Protein AF-T1DFA6-F1 (afdb_monomer_lite)

Secondary structure (DSSP, 8-state):
-HHHHHTS--SSSEEEEEEEEEEEE-SSTT-EEEEEEEEEETTEEEEEEEEEEE-S---PSSPEEEEPP-SSGGGTPPPPEEEE--HHHHHHHHHHHHH---SS----HHHHHHHHHHHHTT---HHHHHHHHHHHHHHH-SSPPPSSPPPPPGGGG-

pLDDT: mean 91.41, std 6.79, range [59.47, 97.94]

Structure (mmCIF, N/CA/C/O backbone):
data_AF-T1DFA6-F1
#
_entry.id   AF-T1DFA6-F1
#
loop_
_atom_site.group_PDB
_atom_site.id
_atom_site.type_symbol
_atom_site.label_atom_id
_atom_site.label_alt_id
_atom_site.label_comp_id
_atom_site.label_asym_id
_atom_site.label_entity_id
_atom_site.label_seq_id
_atom_site.pdbx_PDB_ins_code
_atom_site.Cartn_x
_atom_site.Cartn_y
_atom_site.Cartn_z
_atom_site.occupancy
_atom_site.B_iso_or_equiv
_atom_site.auth_seq_id
_atom_site.auth_comp_id
_atom_site.auth_asym_id
_a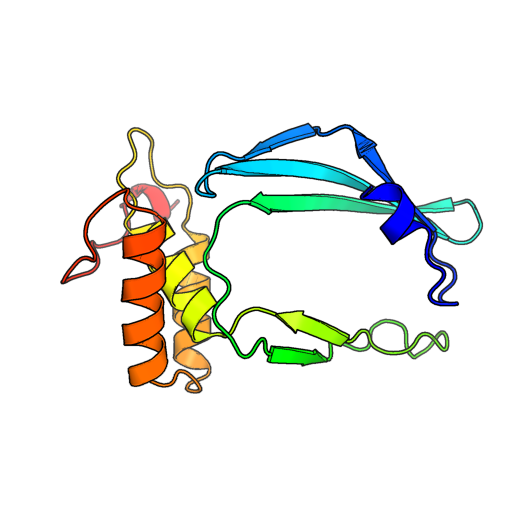tom_site.auth_atom_id
_atom_site.pdbx_PDB_model_num
ATOM 1 N N . MET A 1 1 ? -6.488 17.940 6.396 1.00 80.94 1 MET A N 1
ATOM 2 C CA . MET A 1 1 ? -7.109 17.075 5.369 1.00 80.94 1 MET A CA 1
ATOM 3 C C . MET A 1 1 ? -7.171 15.624 5.832 1.00 80.94 1 MET A C 1
ATOM 5 O O . MET A 1 1 ? -8.278 15.134 5.948 1.00 80.94 1 MET A O 1
ATOM 9 N N . LEU A 1 2 ? -6.047 14.971 6.175 1.00 88.94 2 LEU A N 1
ATOM 10 C CA . LEU A 1 2 ? -6.058 13.582 6.675 1.00 88.94 2 LEU A CA 1
ATOM 11 C C . LEU A 1 2 ? -6.838 13.406 7.989 1.00 88.94 2 LEU A C 1
ATOM 13 O O . LEU A 1 2 ? -7.696 12.538 8.044 1.00 88.94 2 LEU A O 1
ATOM 17 N N . GLN A 1 3 ? -6.617 14.269 8.993 1.00 94.06 3 GLN A N 1
ATOM 18 C CA . GLN A 1 3 ? -7.388 14.221 10.248 1.00 94.06 3 GLN A CA 1
ATOM 19 C C . GLN A 1 3 ? -8.902 14.308 9.999 1.00 94.06 3 GLN A C 1
ATOM 21 O O . GLN A 1 3 ? -9.643 13.464 10.468 1.00 94.06 3 GLN A O 1
ATOM 26 N N . ALA A 1 4 ? -9.345 15.246 9.157 1.00 92.12 4 ALA A N 1
ATOM 27 C CA . ALA A 1 4 ? -10.767 15.410 8.846 1.00 92.12 4 ALA A CA 1
ATOM 28 C C . ALA A 1 4 ? -11.407 14.168 8.191 1.00 92.12 4 ALA A C 1
ATOM 30 O O . ALA A 1 4 ? -12.609 13.974 8.312 1.00 92.12 4 ALA A O 1
ATOM 31 N N . MET A 1 5 ? -10.628 13.336 7.484 1.00 90.25 5 MET A N 1
ATOM 32 C CA . MET A 1 5 ? -11.118 12.048 6.976 1.00 90.25 5 MET A CA 1
ATOM 33 C C . MET A 1 5 ? -11.124 10.961 8.056 1.00 90.25 5 MET A C 1
ATOM 35 O O . MET A 1 5 ? -11.952 10.061 7.995 1.00 90.25 5 MET A O 1
ATOM 39 N N . ALA A 1 6 ? -10.203 11.039 9.019 1.00 91.50 6 ALA A N 1
ATOM 40 C CA . ALA A 1 6 ? -10.110 10.127 10.155 1.00 91.50 6 ALA A CA 1
ATOM 41 C C . ALA A 1 6 ? -11.175 10.403 11.237 1.00 91.50 6 ALA A C 1
ATOM 43 O O . ALA A 1 6 ? -11.498 9.503 12.001 1.00 91.50 6 ALA A O 1
ATOM 44 N N . ASP A 1 7 ? -11.744 11.613 11.266 1.00 92.62 7 ASP A N 1
ATOM 45 C CA . ASP A 1 7 ? -12.819 12.013 12.188 1.00 92.62 7 ASP A CA 1
ATOM 46 C C . ASP A 1 7 ? -14.204 11.447 11.802 1.00 92.62 7 ASP A C 1
ATOM 48 O O . ASP A 1 7 ? -15.189 11.665 12.509 1.00 92.62 7 ASP A O 1
ATOM 52 N N . VAL A 1 8 ? -14.317 10.750 10.666 1.00 89.56 8 VAL A N 1
ATOM 53 C CA . VAL A 1 8 ? -15.567 10.098 10.256 1.00 89.56 8 VAL A CA 1
ATOM 54 C C . VAL A 1 8 ? -15.835 8.905 11.175 1.00 89.56 8 VAL A C 1
ATOM 56 O O . VAL A 1 8 ? -15.042 7.969 11.213 1.00 89.56 8 VAL A O 1
ATOM 59 N N . SER A 1 9 ? -16.970 8.929 11.884 1.00 87.31 9 SER A N 1
ATOM 60 C CA . SER A 1 9 ? -17.412 7.795 12.706 1.00 87.31 9 SER A CA 1
ATOM 61 C C . SER A 1 9 ? -17.779 6.603 11.828 1.00 87.31 9 SER A C 1
ATOM 63 O O . SER A 1 9 ? -18.552 6.743 10.876 1.00 87.31 9 SER A O 1
ATOM 65 N N . PHE A 1 10 ? -17.268 5.431 12.198 1.00 86.81 10 PHE A N 1
ATOM 66 C CA . PHE A 1 10 ? -17.711 4.135 11.683 1.00 86.81 10 PHE A CA 1
ATOM 67 C C . PHE A 1 10 ? -18.628 3.399 12.670 1.00 86.81 10 PHE A C 1
ATOM 69 O O . PHE A 1 10 ? -18.953 2.237 12.448 1.00 86.81 10 PHE A O 1
ATOM 76 N N . ASP A 1 11 ? -19.034 4.070 13.755 1.00 87.94 11 ASP A N 1
ATOM 77 C CA . ASP A 1 11 ? -19.836 3.511 14.850 1.00 87.94 11 ASP A CA 1
ATOM 78 C C . ASP A 1 11 ? -19.204 2.245 15.469 1.00 87.94 11 ASP A C 1
ATOM 80 O O . ASP A 1 11 ? -19.884 1.344 15.957 1.00 87.94 11 ASP A O 1
ATOM 84 N N . ASP A 1 12 ? -17.868 2.202 15.473 1.00 91.69 12 ASP A N 1
ATOM 85 C CA . ASP A 1 12 ? -17.026 1.085 15.915 1.00 91.69 12 ASP A CA 1
ATOM 86 C C . ASP A 1 12 ? -16.207 1.400 17.183 1.00 91.69 12 ASP A C 1
ATOM 88 O O . ASP A 1 12 ? -15.338 0.621 17.578 1.00 91.69 12 ASP A O 1
ATOM 92 N N . TRP A 1 13 ? -16.523 2.519 17.849 1.00 92.62 13 TRP A N 1
ATOM 93 C CA . TRP A 1 13 ? -15.903 3.010 19.092 1.00 92.62 13 TRP A CA 1
ATOM 94 C C . TRP A 1 13 ? -14.439 3.449 18.976 1.00 92.62 13 TRP A C 1
ATOM 96 O O . TRP A 1 13 ? -13.830 3.789 19.997 1.00 92.62 13 TRP A O 1
ATOM 106 N N . PHE A 1 14 ? -13.866 3.445 17.771 1.00 94.38 14 PHE A N 1
ATOM 107 C CA . PHE A 1 14 ? -12.493 3.870 17.553 1.00 94.38 14 PHE A CA 1
ATOM 108 C C . PHE A 1 14 ? -12.407 5.351 17.186 1.00 94.38 14 PHE A C 1
ATOM 110 O O . PHE A 1 14 ? -13.096 5.852 16.304 1.00 94.38 14 PHE A O 1
ATOM 117 N N . GLU A 1 15 ? -11.483 6.044 17.841 1.00 95.25 15 GLU A N 1
ATOM 118 C CA . GLU A 1 15 ? -11.098 7.415 17.522 1.00 95.25 15 GLU A CA 1
ATOM 119 C C . GLU A 1 15 ? -9.666 7.412 16.987 1.00 95.25 15 GLU A C 1
ATOM 121 O O . GLU A 1 15 ? -8.774 6.806 17.590 1.00 95.25 15 GLU A O 1
ATOM 126 N N . TYR A 1 16 ? -9.423 8.099 15.871 1.00 96.19 16 TYR A N 1
ATOM 127 C CA . TYR A 1 16 ? -8.117 8.127 15.216 1.00 96.19 16 TYR A CA 1
ATOM 128 C C . TYR A 1 16 ? -7.540 9.540 15.196 1.00 96.19 16 TYR A C 1
ATOM 130 O O . TYR A 1 16 ? -8.097 10.448 14.583 1.00 96.19 16 TYR A O 1
ATOM 138 N N . THR A 1 17 ? -6.359 9.710 15.786 1.00 96.69 17 THR A N 1
ATOM 139 C CA . THR A 1 17 ? -5.593 10.958 15.714 1.00 96.69 17 THR A CA 1
ATOM 140 C C . THR A 1 17 ? -4.379 10.764 14.816 1.00 96.69 17 THR A C 1
ATOM 142 O O . THR A 1 17 ? -3.489 9.962 15.114 1.00 96.69 17 THR A O 1
ATOM 145 N N . ILE A 1 18 ? -4.325 11.523 13.725 1.00 96.94 18 ILE A N 1
ATOM 146 C CA . ILE A 1 18 ? -3.194 11.593 12.803 1.00 96.94 18 ILE A CA 1
ATOM 147 C C . ILE A 1 18 ? -2.204 12.629 13.338 1.00 96.94 18 ILE A C 1
ATOM 149 O O . ILE A 1 18 ? -2.469 13.832 13.356 1.00 96.94 18 ILE A O 1
ATOM 153 N N . GLY A 1 19 ? -1.048 12.150 13.786 1.00 94.56 19 GLY A N 1
ATOM 154 C CA . GLY A 1 19 ? 0.045 12.986 14.256 1.00 94.56 19 GLY A CA 1
ATOM 155 C C . GLY A 1 19 ? 0.763 13.733 13.125 1.00 94.56 19 GLY A C 1
ATOM 156 O O . GLY A 1 19 ? 0.458 13.555 11.941 1.00 94.56 19 GLY A O 1
ATOM 157 N N . PRO A 1 20 ? 1.749 14.578 13.471 1.00 92.62 20 PRO A N 1
ATOM 158 C CA . PRO A 1 20 ? 2.581 15.241 12.478 1.00 92.62 20 PRO A CA 1
ATOM 159 C C . PRO A 1 20 ? 3.357 14.219 11.628 1.00 92.62 20 PRO A C 1
ATOM 161 O O . PRO A 1 20 ? 3.572 13.080 12.059 1.00 92.62 20 PRO A O 1
ATOM 164 N N . PRO A 1 21 ? 3.803 14.616 10.425 1.00 91.88 21 PRO A N 1
ATOM 165 C CA . PRO A 1 21 ? 4.672 13.777 9.616 1.00 91.88 21 PRO A CA 1
ATOM 166 C C . PRO A 1 21 ? 5.958 13.456 10.384 1.00 91.88 21 PRO A C 1
ATOM 168 O O . PRO A 1 21 ? 6.593 14.345 10.950 1.00 91.88 21 PRO A O 1
ATOM 171 N N . VAL A 1 22 ? 6.329 12.178 10.418 1.00 94.31 22 VAL A N 1
ATOM 172 C CA . VAL A 1 22 ? 7.504 11.690 11.155 1.00 94.31 22 VAL A CA 1
ATOM 173 C C . VAL A 1 22 ? 8.687 11.381 10.241 1.00 94.31 22 VAL A C 1
ATOM 175 O O . VAL A 1 22 ? 9.816 11.301 10.718 1.00 94.31 22 VAL A O 1
ATOM 178 N N . MET A 1 23 ? 8.446 11.174 8.942 1.00 91.50 23 MET A N 1
ATOM 179 C CA . MET A 1 23 ? 9.484 10.840 7.966 1.00 91.50 23 MET A CA 1
ATOM 180 C C . MET A 1 23 ? 9.001 11.094 6.536 1.00 91.50 23 MET A C 1
ATOM 182 O O . MET A 1 23 ? 7.890 10.695 6.183 1.00 91.50 23 MET A O 1
ATOM 186 N N . ASP A 1 24 ? 9.865 11.670 5.701 1.00 90.50 24 ASP A N 1
ATOM 187 C CA . ASP A 1 24 ? 9.655 11.725 4.254 1.00 90.50 24 ASP A CA 1
ATOM 188 C C . ASP A 1 24 ? 10.038 10.390 3.604 1.00 90.50 24 ASP A C 1
ATOM 190 O O . ASP A 1 24 ? 11.075 9.789 3.895 1.00 90.50 24 ASP A O 1
ATOM 194 N N . LEU A 1 25 ? 9.196 9.926 2.690 1.00 87.06 25 LEU A N 1
ATOM 195 C CA . LEU A 1 25 ? 9.394 8.717 1.903 1.00 87.06 25 LEU A CA 1
ATOM 196 C C . LEU A 1 25 ? 9.832 9.109 0.493 1.00 87.06 25 LEU A C 1
ATOM 198 O O . LEU A 1 25 ? 9.181 9.899 -0.180 1.00 87.06 25 LEU A O 1
ATOM 202 N N . THR A 1 26 ? 10.910 8.507 0.003 1.00 83.56 26 THR A N 1
ATOM 203 C CA . THR A 1 26 ? 11.476 8.825 -1.322 1.00 83.56 26 THR A CA 1
ATOM 204 C C . THR A 1 26 ? 11.153 7.780 -2.386 1.00 83.56 26 THR A C 1
ATOM 206 O O . THR A 1 26 ? 11.603 7.886 -3.521 1.00 83.56 26 THR A O 1
ATOM 209 N N . ALA A 1 27 ? 10.393 6.741 -2.028 1.00 79.56 27 ALA A N 1
ATOM 210 C CA . ALA A 1 27 ? 10.119 5.637 -2.938 1.00 79.56 27 ALA A CA 1
ATOM 211 C C . ALA A 1 27 ? 9.172 6.045 -4.078 1.00 79.56 27 ALA A C 1
ATOM 213 O O . ALA A 1 27 ? 9.418 5.684 -5.227 1.00 79.56 27 ALA A O 1
ATOM 214 N N . ALA A 1 28 ? 8.088 6.760 -3.759 1.00 82.75 28 ALA A N 1
ATOM 215 C CA . ALA A 1 28 ? 7.063 7.187 -4.712 1.00 82.75 28 ALA A CA 1
ATOM 216 C C . ALA A 1 28 ? 7.541 8.355 -5.606 1.00 82.75 28 ALA A C 1
ATOM 218 O O . ALA A 1 28 ? 8.354 9.157 -5.145 1.00 82.75 28 ALA A O 1
ATOM 219 N N . PRO A 1 29 ? 7.063 8.476 -6.865 1.00 82.56 29 PRO A N 1
ATOM 220 C CA . PRO A 1 29 ? 7.555 9.469 -7.829 1.00 82.56 29 PRO A CA 1
ATOM 221 C C . PRO A 1 29 ? 7.515 10.921 -7.348 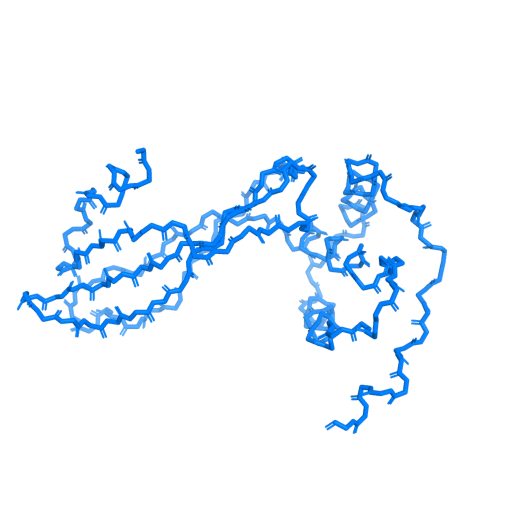1.00 82.56 29 PRO A C 1
ATOM 223 O O . PRO A 1 29 ? 8.400 11.701 -7.685 1.00 82.56 29 PRO A O 1
ATOM 226 N N . TYR A 1 30 ? 6.496 11.292 -6.572 1.00 87.00 30 TYR A N 1
ATOM 227 C CA . TYR A 1 30 ? 6.360 12.632 -5.991 1.00 87.00 30 TYR A CA 1
ATOM 228 C C . TYR A 1 30 ? 6.683 12.646 -4.496 1.00 87.00 30 TYR A C 1
ATOM 230 O O . TYR A 1 30 ? 6.270 13.548 -3.772 1.00 87.00 30 TYR A O 1
ATOM 238 N N . GLY A 1 31 ? 7.426 11.637 -4.042 1.00 88.81 31 GLY A N 1
ATOM 239 C CA . GLY A 1 31 ? 7.679 11.383 -2.639 1.00 88.81 31 GLY A CA 1
ATOM 240 C C . GLY A 1 31 ? 6.447 10.853 -1.914 1.00 88.81 31 GLY A C 1
ATOM 241 O O . GLY A 1 31 ? 5.424 10.480 -2.492 1.00 88.81 31 GLY A O 1
ATOM 242 N N . GLY A 1 32 ? 6.569 10.789 -0.606 1.00 92.06 32 GLY A N 1
ATOM 243 C CA . GLY A 1 32 ? 5.521 10.372 0.293 1.00 92.06 32 GLY A CA 1
ATOM 244 C C . GLY A 1 32 ? 5.871 10.781 1.704 1.00 92.06 32 GLY A C 1
ATOM 245 O O . GLY A 1 32 ? 6.939 11.331 1.960 1.00 92.06 32 GLY A O 1
ATOM 246 N N . VAL A 1 33 ? 4.963 10.512 2.623 1.00 94.38 33 VAL A N 1
ATOM 247 C CA . VAL A 1 33 ? 5.099 10.934 4.008 1.00 94.38 33 VAL A CA 1
ATOM 248 C C . VAL A 1 33 ? 4.580 9.826 4.906 1.00 94.38 33 VAL A C 1
ATOM 250 O O . VAL A 1 33 ? 3.531 9.238 4.640 1.00 94.38 33 VAL A O 1
ATOM 253 N N . ARG A 1 34 ? 5.323 9.543 5.970 1.00 95.69 34 ARG A N 1
ATOM 254 C CA . ARG A 1 34 ? 4.888 8.685 7.065 1.00 95.69 34 ARG A CA 1
ATOM 255 C C . ARG A 1 34 ? 4.307 9.548 8.173 1.00 95.69 34 ARG A C 1
ATOM 257 O O . ARG A 1 34 ? 4.975 10.458 8.659 1.00 95.69 34 ARG A O 1
ATOM 264 N N . TYR A 1 35 ? 3.101 9.219 8.610 1.00 96.12 35 TYR A N 1
ATOM 265 C CA . TYR A 1 35 ? 2.422 9.830 9.750 1.00 96.12 35 TYR A CA 1
ATOM 266 C C . TYR A 1 35 ? 2.357 8.838 10.908 1.00 96.12 35 TYR A C 1
ATOM 268 O O . TYR A 1 35 ? 2.253 7.629 10.689 1.00 96.12 35 TYR A O 1
ATOM 276 N N . SER A 1 36 ? 2.401 9.332 12.143 1.00 96.81 36 SER A N 1
ATOM 277 C CA . SER A 1 36 ? 1.997 8.531 13.299 1.00 96.81 36 SER A CA 1
ATOM 278 C C . SER A 1 36 ? 0.476 8.550 13.436 1.00 96.81 36 SER A C 1
ATOM 280 O O . SER A 1 36 ? -0.170 9.561 13.170 1.00 96.81 36 SER A O 1
ATOM 282 N N . VAL A 1 37 ? -0.099 7.426 13.850 1.00 97.50 37 VAL A N 1
ATOM 283 C CA . VAL A 1 37 ? -1.524 7.301 14.158 1.00 97.50 37 VAL A CA 1
ATOM 284 C C . VAL A 1 37 ? -1.660 6.786 15.581 1.00 97.50 37 VAL A C 1
ATOM 286 O O . VAL A 1 37 ? -1.072 5.761 15.934 1.00 97.50 37 VAL A O 1
ATOM 289 N N . GLU A 1 38 ? -2.420 7.505 16.401 1.00 97.62 38 GLU A N 1
ATOM 290 C CA . GLU A 1 38 ? -2.892 7.025 17.698 1.00 97.62 38 GLU A CA 1
ATOM 291 C C . GLU A 1 38 ? -4.371 6.668 17.577 1.00 97.62 38 GLU A C 1
ATOM 293 O O . GLU A 1 38 ? -5.188 7.512 17.218 1.00 97.62 38 GLU A O 1
ATOM 298 N N . THR A 1 39 ? -4.699 5.418 17.889 1.00 96.81 39 THR A N 1
ATOM 299 C CA . THR A 1 39 ? -6.077 4.942 17.982 1.00 96.81 39 THR A CA 1
ATOM 300 C C . THR A 1 39 ? -6.481 4.861 19.441 1.00 96.81 39 THR A C 1
ATOM 302 O O . THR A 1 39 ? -5.770 4.257 20.255 1.00 96.81 39 THR A O 1
ATOM 305 N N . ARG A 1 40 ? -7.634 5.436 19.772 1.00 96.38 40 ARG A N 1
ATOM 306 C CA . ARG A 1 40 ? -8.227 5.397 21.107 1.00 96.38 40 ARG A CA 1
ATOM 307 C C . ARG A 1 40 ? -9.571 4.679 21.078 1.00 96.38 40 ARG A C 1
ATOM 309 O O . ARG A 1 40 ? -10.241 4.657 20.054 1.00 96.38 40 ARG A O 1
ATOM 316 N N . MET A 1 41 ? -9.931 4.086 22.208 1.00 94.75 41 MET A N 1
ATOM 317 C CA . MET A 1 41 ? -11.232 3.476 22.473 1.00 94.75 41 MET A CA 1
ATOM 318 C C . MET A 1 41 ? -11.574 3.743 23.939 1.00 94.75 41 MET A C 1
ATOM 320 O O . MET A 1 41 ? -10.725 3.537 24.811 1.00 94.75 41 MET A O 1
ATOM 324 N N . ASP A 1 42 ? -12.781 4.249 24.206 1.00 92.81 42 ASP A N 1
ATOM 325 C CA . ASP A 1 42 ? -13.232 4.660 25.550 1.00 92.81 42 ASP A CA 1
ATOM 326 C C . ASP A 1 42 ? -12.213 5.576 26.264 1.00 92.81 42 ASP A C 1
ATOM 328 O O . ASP A 1 42 ? -11.791 5.368 27.404 1.00 92.81 42 ASP A O 1
ATOM 332 N N . GLY A 1 43 ? -11.688 6.556 25.522 1.00 92.19 43 GLY A N 1
ATOM 333 C CA . GLY A 1 43 ? -10.700 7.504 26.033 1.00 92.19 43 GLY A CA 1
ATOM 334 C C . GLY A 1 43 ? -9.338 6.900 26.400 1.00 92.19 43 GLY A C 1
ATOM 335 O O . GLY A 1 43 ? -8.498 7.626 26.934 1.00 92.19 43 GLY A O 1
ATOM 336 N N . ARG A 1 44 ? -9.062 5.622 26.107 1.00 96.62 44 ARG A N 1
ATOM 337 C CA . ARG A 1 44 ? -7.762 4.963 26.333 1.00 96.62 44 ARG A CA 1
ATOM 338 C C . ARG A 1 44 ? -7.060 4.682 25.017 1.00 96.62 44 ARG A C 1
ATOM 340 O O . ARG A 1 44 ? -7.707 4.442 24.008 1.00 96.62 44 ARG A O 1
ATOM 347 N N . ILE A 1 45 ? -5.729 4.674 25.030 1.00 97.38 45 ILE A N 1
ATOM 348 C CA . ILE A 1 45 ? -4.949 4.288 23.850 1.00 97.38 45 ILE A CA 1
ATOM 349 C C . ILE A 1 45 ? -5.148 2.795 23.613 1.00 97.38 45 ILE A C 1
ATOM 351 O O . ILE A 1 45 ? -4.791 1.979 24.462 1.00 97.38 45 ILE A O 1
ATOM 355 N N . PHE A 1 46 ? -5.688 2.463 22.448 1.00 95.38 46 PHE A N 1
ATOM 356 C CA . PHE A 1 46 ? -5.847 1.091 21.994 1.00 95.38 46 PHE A CA 1
ATOM 357 C C . PHE A 1 46 ? -4.603 0.625 21.231 1.00 95.38 46 PHE A C 1
ATOM 359 O O . PHE A 1 46 ? -4.046 -0.430 21.524 1.00 95.38 46 PHE A O 1
ATOM 366 N N . ALA A 1 47 ? -4.131 1.435 20.279 1.00 96.56 47 ALA A N 1
ATOM 367 C CA . ALA A 1 47 ? -2.968 1.112 19.462 1.00 96.56 47 ALA A CA 1
ATOM 368 C C . ALA A 1 47 ? -2.258 2.369 18.948 1.00 96.56 47 ALA A C 1
ATOM 370 O O . ALA A 1 47 ? -2.838 3.451 18.857 1.00 96.56 47 ALA A O 1
ATOM 371 N N . ARG A 1 48 ? -0.987 2.202 18.571 1.00 97.12 48 ARG A N 1
ATOM 372 C CA . ARG A 1 48 ? -0.220 3.187 17.805 1.00 97.12 48 ARG A CA 1
ATOM 373 C C . ARG A 1 48 ? 0.428 2.506 16.613 1.00 97.12 48 ARG A C 1
ATOM 375 O O . ARG A 1 48 ? 1.041 1.452 16.769 1.00 97.12 48 ARG A O 1
ATOM 382 N N . PHE A 1 49 ? 0.312 3.113 15.441 1.00 96.75 49 PHE A N 1
ATOM 383 C CA . PHE A 1 49 ? 0.908 2.600 14.210 1.00 96.75 49 PHE A CA 1
ATOM 384 C C . PHE A 1 49 ? 1.316 3.744 13.278 1.00 96.75 49 PHE A C 1
ATOM 386 O O . PHE A 1 49 ? 1.152 4.918 13.606 1.00 96.75 49 PHE A O 1
ATOM 393 N N . HIS A 1 50 ? 1.900 3.402 12.131 1.00 96.31 50 HIS A N 1
ATOM 394 C CA . HIS A 1 50 ? 2.309 4.369 11.116 1.00 96.31 50 HIS A CA 1
ATOM 395 C C . HIS A 1 50 ? 1.432 4.253 9.869 1.00 96.31 50 HIS A C 1
ATOM 397 O O . HIS A 1 50 ? 1.130 3.143 9.432 1.00 96.31 50 HIS A O 1
ATOM 403 N N . LEU A 1 51 ? 1.078 5.397 9.285 1.00 95.44 51 LEU A N 1
ATOM 404 C CA . LEU A 1 51 ? 0.402 5.504 7.995 1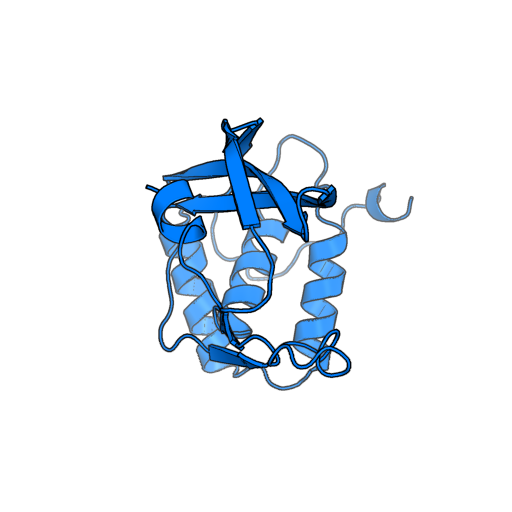.00 95.44 51 LEU A CA 1
ATOM 405 C C . LEU A 1 51 ? 1.375 6.069 6.959 1.00 95.44 51 LEU A C 1
ATOM 407 O O . LEU A 1 51 ? 1.805 7.216 7.080 1.00 95.44 51 LEU A O 1
ATOM 411 N N . ASP A 1 52 ? 1.680 5.281 5.932 1.00 94.62 52 ASP A N 1
ATOM 412 C CA . ASP A 1 52 ? 2.506 5.709 4.802 1.00 94.62 52 ASP A CA 1
ATOM 413 C C . ASP A 1 52 ? 1.620 6.180 3.651 1.00 94.62 52 ASP A C 1
ATOM 415 O O . ASP A 1 52 ? 0.844 5.406 3.092 1.00 94.62 52 ASP A O 1
ATOM 419 N N . ALA A 1 53 ? 1.762 7.447 3.269 1.00 92.75 53 ALA A N 1
ATOM 420 C CA . ALA A 1 53 ? 1.084 8.036 2.124 1.00 92.75 53 ALA A CA 1
ATOM 421 C C . ALA A 1 53 ? 2.100 8.312 1.009 1.00 92.75 53 ALA A C 1
ATOM 423 O O . ALA A 1 53 ? 2.890 9.249 1.100 1.00 92.75 53 ALA A O 1
ATOM 424 N N . GLY A 1 54 ? 2.097 7.487 -0.040 1.00 92.31 54 GLY A N 1
ATOM 425 C CA . GLY A 1 54 ? 2.888 7.706 -1.256 1.00 92.31 54 GLY A CA 1
ATOM 426 C C . GLY A 1 54 ? 2.109 8.494 -2.308 1.00 92.31 54 GLY A C 1
ATOM 427 O O . GLY A 1 54 ? 0.902 8.305 -2.452 1.00 92.31 54 GLY A O 1
ATOM 428 N N . VAL A 1 55 ? 2.789 9.365 -3.061 1.00 90.94 55 VAL A N 1
ATOM 429 C CA . VAL A 1 55 ? 2.161 10.209 -4.086 1.00 90.94 55 VAL A CA 1
ATOM 430 C C . VAL A 1 55 ? 2.839 10.023 -5.442 1.00 90.94 55 VAL A C 1
ATOM 432 O O . VAL A 1 55 ? 4.061 9.958 -5.567 1.00 90.94 55 VAL A O 1
ATOM 435 N N . GLY A 1 56 ? 2.020 9.983 -6.493 1.00 90.00 56 GLY A N 1
ATOM 436 C CA . GLY A 1 56 ? 2.483 9.993 -7.878 1.00 90.00 56 GLY A CA 1
ATOM 437 C C . GLY A 1 56 ? 2.571 8.624 -8.535 1.00 90.00 56 GLY A C 1
ATOM 438 O O . GLY A 1 56 ? 2.827 8.575 -9.735 1.00 90.00 56 GLY A O 1
ATOM 439 N N . ASP A 1 57 ? 2.317 7.538 -7.813 1.00 91.69 57 ASP A N 1
ATOM 440 C CA . ASP A 1 57 ? 2.236 6.209 -8.412 1.00 91.69 57 ASP A CA 1
ATOM 441 C C . ASP A 1 57 ? 1.049 6.048 -9.359 1.00 91.69 57 ASP A C 1
ATOM 443 O O . ASP A 1 57 ? 0.036 6.744 -9.257 1.00 91.69 57 ASP A O 1
ATOM 447 N N . VAL A 1 58 ? 1.199 5.138 -10.324 1.00 93.12 58 VAL A N 1
ATOM 448 C CA . VAL A 1 58 ? 0.092 4.759 -11.203 1.00 93.12 58 VAL A CA 1
ATOM 449 C C . VAL A 1 58 ? -0.969 4.036 -10.375 1.00 93.12 58 VAL A C 1
ATOM 451 O O . VAL A 1 58 ? -0.650 3.203 -9.536 1.00 93.12 58 VAL A O 1
ATOM 454 N N . VAL A 1 59 ? -2.243 4.339 -10.612 1.00 95.12 59 VAL A N 1
ATOM 455 C CA . VAL A 1 59 ? -3.366 3.630 -9.986 1.00 95.12 59 VAL A CA 1
ATOM 456 C C . VAL A 1 59 ? -4.114 2.892 -11.087 1.00 95.12 59 VAL A C 1
ATOM 458 O O . VAL A 1 59 ? -4.939 3.479 -11.791 1.00 95.12 59 VAL A O 1
ATOM 461 N N . ILE A 1 60 ? -3.786 1.614 -11.281 1.00 96.50 60 ILE A N 1
ATOM 462 C CA . ILE A 1 60 ? -4.343 0.808 -12.369 1.00 96.50 60 ILE A CA 1
ATOM 463 C C . ILE A 1 60 ? -5.747 0.349 -11.971 1.00 96.50 60 ILE A C 1
ATOM 465 O O . ILE A 1 60 ? -5.941 -0.307 -10.949 1.00 96.50 60 ILE A O 1
ATOM 469 N N . GLN A 1 61 ? -6.741 0.700 -12.787 1.00 95.00 61 GLN A N 1
ATOM 470 C CA . GLN A 1 61 ? -8.125 0.271 -12.591 1.00 95.00 61 GLN A CA 1
ATOM 471 C C . GLN A 1 61 ? -8.385 -1.106 -13.239 1.00 95.00 61 GLN A C 1
ATOM 473 O O . GLN A 1 61 ? -7.745 -1.438 -14.240 1.00 95.00 61 GLN A O 1
ATOM 478 N N . PRO A 1 62 ? -9.353 -1.888 -12.726 1.00 94.31 62 PRO A N 1
ATOM 479 C CA . PRO A 1 62 ? -10.149 -1.614 -11.529 1.00 94.31 62 PRO A CA 1
ATOM 480 C C . PRO A 1 62 ? -9.370 -1.907 -10.239 1.00 94.31 62 PRO A C 1
ATOM 482 O O . PRO A 1 62 ? -8.620 -2.879 -10.171 1.00 94.31 62 PRO A O 1
ATOM 485 N N . LEU A 1 63 ? -9.601 -1.103 -9.194 1.00 95.88 63 LEU A N 1
ATOM 486 C CA 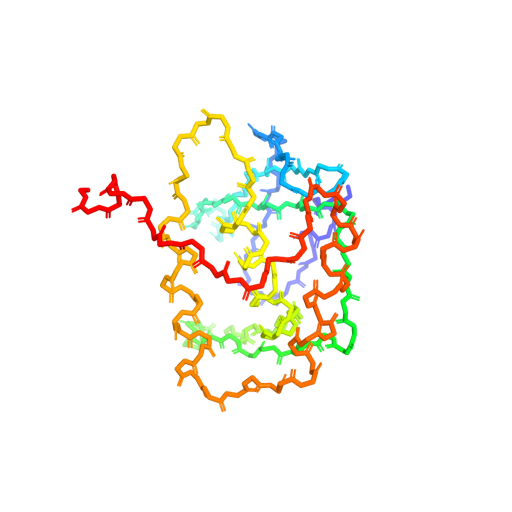. LEU A 1 63 ? -9.189 -1.493 -7.841 1.00 95.88 63 LEU A CA 1
ATOM 487 C C . LEU A 1 63 ? -10.041 -2.668 -7.348 1.00 95.88 63 LEU A C 1
ATOM 489 O O . LEU A 1 63 ? -11.254 -2.729 -7.592 1.00 95.88 63 LEU A O 1
ATOM 493 N N . GLU A 1 64 ? -9.405 -3.559 -6.602 1.00 94.00 64 GLU A N 1
ATOM 494 C CA . GLU A 1 64 ? -10.032 -4.698 -5.945 1.00 94.00 64 GLU A CA 1
ATOM 495 C C . GLU A 1 64 ? -10.633 -4.248 -4.610 1.00 94.00 64 GLU A C 1
ATOM 497 O O . GLU A 1 64 ? -10.119 -3.345 -3.951 1.00 94.00 64 GLU A O 1
ATOM 502 N N . THR A 1 65 ? -11.751 -4.851 -4.213 1.00 95.75 65 THR A N 1
ATOM 503 C CA . THR A 1 65 ? -12.278 -4.697 -2.853 1.00 95.75 65 THR A CA 1
ATOM 504 C C . THR A 1 65 ? -11.988 -5.987 -2.111 1.00 95.75 65 THR A C 1
ATOM 506 O O . THR A 1 65 ? -12.477 -7.039 -2.518 1.00 95.75 65 THR A O 1
ATOM 509 N N . ILE A 1 66 ? -11.213 -5.900 -1.037 1.00 94.19 66 ILE A N 1
ATOM 510 C CA . ILE A 1 66 ? -10.894 -7.041 -0.184 1.00 94.19 66 ILE A CA 1
ATOM 511 C C . ILE A 1 66 ? -11.705 -6.929 1.102 1.00 94.19 66 ILE A C 1
ATOM 513 O O . ILE A 1 66 ? -11.823 -5.849 1.685 1.00 94.19 66 ILE A O 1
ATOM 517 N N . GLU A 1 67 ? -12.284 -8.050 1.519 1.00 94.75 67 GLU A N 1
ATOM 518 C CA . GLU A 1 67 ? -12.836 -8.199 2.860 1.00 94.75 67 GLU A CA 1
ATOM 519 C C . GLU A 1 67 ? -11.706 -8.609 3.802 1.00 94.75 67 GLU A C 1
ATOM 521 O O . GLU A 1 67 ? -11.016 -9.604 3.569 1.00 94.75 67 GLU A O 1
ATOM 526 N N . CYS A 1 68 ? -11.487 -7.814 4.842 1.00 94.31 68 CYS A N 1
ATOM 527 C CA . CYS A 1 68 ? -10.479 -8.102 5.849 1.00 94.31 68 CYS A CA 1
ATOM 528 C C . CYS A 1 68 ? -10.929 -9.245 6.770 1.00 94.31 68 CYS A C 1
ATOM 530 O O . CYS A 1 68 ? -12.102 -9.621 6.805 1.00 94.31 68 CYS A O 1
ATOM 532 N N . HIS A 1 69 ? -9.983 -9.778 7.546 1.00 94.12 69 HIS A N 1
ATOM 533 C CA . HIS A 1 69 ? -10.304 -10.745 8.592 1.00 94.12 69 HIS A CA 1
ATOM 534 C C . HIS A 1 69 ? -11.279 -10.153 9.613 1.00 94.12 69 HIS A C 1
ATOM 536 O O . HIS A 1 69 ? -11.144 -8.994 10.015 1.00 94.12 69 HIS A O 1
ATOM 542 N N . ASP A 1 70 ? -12.222 -10.980 10.055 1.00 94.81 70 ASP A N 1
ATOM 543 C CA . ASP A 1 70 ? -13.163 -10.621 11.105 1.00 94.81 70 ASP A CA 1
ATOM 544 C C . ASP A 1 70 ? -12.527 -10.832 12.485 1.00 94.81 70 ASP A C 1
ATOM 546 O O . ASP A 1 70 ? -12.565 -11.922 13.056 1.00 94.81 70 ASP A O 1
ATOM 550 N N . TRP A 1 71 ? -11.881 -9.784 12.993 1.00 92.75 71 TRP A N 1
ATOM 551 C CA . TRP A 1 71 ? -11.256 -9.799 14.317 1.00 92.75 71 TRP A CA 1
ATOM 552 C C . TRP A 1 71 ? -12.205 -9.376 15.438 1.00 92.75 71 TRP A C 1
ATOM 554 O O . TRP A 1 71 ? -12.008 -9.787 16.579 1.00 92.75 71 TRP A O 1
ATOM 564 N N . LEU A 1 72 ? -13.192 -8.528 15.133 1.00 93.06 72 LEU A N 1
ATOM 565 C CA . LEU A 1 72 ? -13.995 -7.802 16.123 1.00 93.06 72 LEU A CA 1
ATOM 566 C C . LEU A 1 72 ? -15.501 -8.073 16.004 1.00 93.06 72 LEU A C 1
ATOM 568 O O . LEU A 1 72 ? -16.284 -7.470 16.737 1.00 93.06 72 LEU A O 1
ATOM 572 N N . GLY A 1 73 ? -15.920 -9.028 15.170 1.00 94.06 73 GLY A N 1
ATOM 573 C CA . GLY A 1 73 ? -17.320 -9.428 15.040 1.00 94.06 73 GLY A CA 1
ATOM 574 C C . GLY A 1 73 ? -17.938 -9.904 16.356 1.00 94.06 73 GLY A C 1
ATOM 575 O O . GLY A 1 73 ? -19.120 -9.673 16.603 1.00 94.06 73 GLY A O 1
ATOM 576 N N . PHE A 1 74 ? -17.138 -10.464 17.273 1.00 94.50 74 PHE A N 1
ATOM 577 C CA . PHE A 1 74 ? -17.594 -10.811 18.629 1.00 94.50 74 PHE A CA 1
ATOM 578 C C . PHE A 1 74 ? -18.070 -9.592 19.442 1.00 94.50 74 PHE A C 1
ATOM 580 O O . PHE A 1 74 ? -18.844 -9.751 20.383 1.00 94.50 74 PHE A O 1
ATOM 587 N N . ALA A 1 75 ? -17.600 -8.392 19.095 1.00 92.06 75 ALA A N 1
ATOM 588 C CA . ALA A 1 75 ? -17.959 -7.120 19.713 1.00 92.06 75 ALA A CA 1
ATOM 589 C C . ALA A 1 75 ? -19.022 -6.350 18.905 1.00 92.06 75 ALA A C 1
ATOM 591 O O . ALA A 1 75 ? -19.305 -5.196 19.215 1.00 92.06 75 ALA A O 1
ATOM 592 N N . GLY A 1 76 ? -19.609 -6.969 17.873 1.00 92.25 76 GLY A N 1
ATOM 593 C CA . GLY A 1 76 ? -20.604 -6.334 17.007 1.00 92.25 76 GLY A CA 1
ATOM 594 C C . GLY A 1 76 ? -20.026 -5.330 16.006 1.00 92.25 76 GLY A C 1
ATOM 595 O O . GLY A 1 76 ? -20.790 -4.576 15.414 1.00 92.25 76 GLY A O 1
ATOM 596 N N . ILE A 1 77 ? -18.704 -5.315 15.809 1.00 92.56 77 ILE A N 1
ATOM 597 C CA . ILE A 1 77 ? -18.040 -4.455 14.824 1.00 92.56 77 ILE A CA 1
ATOM 598 C C . ILE A 1 77 ? -17.957 -5.210 13.497 1.00 92.56 77 ILE A C 1
ATOM 600 O O . ILE A 1 77 ? -17.437 -6.326 13.443 1.00 92.56 77 ILE A O 1
ATOM 604 N N . GLU A 1 78 ? -18.472 -4.606 12.426 1.00 91.56 78 GLU A N 1
ATOM 605 C CA . GLU A 1 78 ? -18.471 -5.228 11.102 1.00 91.56 78 GLU A CA 1
ATOM 606 C C . GLU A 1 78 ? -17.051 -5.409 10.546 1.00 91.56 78 GLU A C 1
ATOM 608 O O . GLU A 1 78 ? -16.160 -4.576 10.729 1.00 91.56 78 GLU A O 1
ATOM 613 N N . LYS A 1 79 ? -16.843 -6.502 9.800 1.00 93.50 79 LYS A N 1
ATOM 614 C CA . LYS A 1 79 ? -15.572 -6.753 9.112 1.00 93.50 79 LYS A CA 1
ATOM 615 C C . LYS A 1 79 ? -15.264 -5.617 8.114 1.00 93.50 79 LYS A C 1
ATOM 617 O O . LYS A 1 79 ? -16.105 -5.302 7.265 1.00 93.50 79 LYS A O 1
ATOM 622 N N . PRO A 1 80 ? -14.057 -5.023 8.141 1.00 92.31 80 PRO A N 1
ATOM 623 C CA . PRO A 1 80 ? -13.756 -3.909 7.257 1.00 92.31 80 PRO A CA 1
ATOM 624 C C . PRO A 1 80 ? -13.578 -4.366 5.807 1.00 92.31 80 PRO A C 1
ATOM 626 O O . PRO A 1 80 ? -13.091 -5.465 5.518 1.00 92.31 80 PRO A O 1
ATOM 629 N N . ARG A 1 81 ? -13.943 -3.483 4.874 1.00 93.94 81 ARG A N 1
ATOM 630 C CA . ARG A 1 81 ? -13.746 -3.663 3.431 1.00 93.94 81 ARG A CA 1
ATOM 631 C C . ARG A 1 81 ? -12.856 -2.547 2.914 1.00 93.94 81 ARG A C 1
ATOM 633 O O . ARG A 1 81 ? -13.171 -1.375 3.095 1.00 93.94 81 ARG A O 1
ATOM 640 N N . VAL A 1 82 ? -11.766 -2.903 2.243 1.00 94.62 82 VAL A N 1
ATOM 641 C CA . VAL A 1 82 ? -10.774 -1.929 1.766 1.00 94.62 82 VAL A CA 1
ATOM 642 C C . VAL A 1 82 ? -10.586 -2.014 0.260 1.00 94.62 82 VAL A C 1
ATOM 644 O O . VAL A 1 82 ? -10.667 -3.088 -0.340 1.00 94.62 82 VAL A O 1
ATOM 647 N N . ARG A 1 83 ? -10.337 -0.859 -0.365 1.00 96.44 83 ARG A N 1
ATOM 648 C CA . ARG A 1 83 ? -9.942 -0.776 -1.774 1.00 96.44 83 ARG A CA 1
ATOM 649 C C . ARG A 1 83 ? -8.441 -1.004 -1.869 1.00 96.44 83 ARG A C 1
ATOM 651 O O . ARG A 1 83 ? -7.671 -0.323 -1.199 1.00 96.44 83 ARG A O 1
ATOM 658 N N . MET A 1 84 ? -8.036 -1.940 -2.712 1.00 96.06 84 MET A N 1
ATOM 659 C CA . MET A 1 84 ? -6.642 -2.308 -2.919 1.00 96.06 84 MET A CA 1
ATOM 660 C C . MET A 1 84 ? -6.297 -2.278 -4.402 1.00 96.06 84 MET A C 1
ATOM 662 O O . MET A 1 84 ? -7.126 -2.566 -5.267 1.00 96.06 84 MET A O 1
ATOM 666 N N . ILE A 1 85 ? -5.047 -1.938 -4.698 1.00 96.56 85 ILE A N 1
ATOM 667 C CA . ILE A 1 85 ? -4.483 -2.175 -6.023 1.00 96.56 85 ILE A CA 1
ATOM 668 C C . ILE A 1 85 ? -4.453 -3.678 -6.310 1.00 96.56 85 ILE A C 1
ATOM 670 O O . ILE A 1 85 ? -4.283 -4.495 -5.400 1.00 96.56 85 ILE A O 1
ATOM 674 N N . SER A 1 86 ? -4.617 -4.030 -7.583 1.00 96.25 86 SER A N 1
ATOM 675 C CA . SER A 1 86 ? -4.612 -5.427 -8.022 1.00 96.25 86 SER A CA 1
ATOM 676 C C . SER A 1 86 ? -3.330 -6.165 -7.631 1.00 96.25 86 SER A C 1
ATOM 678 O O . SER A 1 86 ? -2.261 -5.556 -7.516 1.00 96.25 86 SER A O 1
ATOM 680 N N . ARG A 1 87 ? -3.422 -7.489 -7.481 1.00 96.06 87 ARG A N 1
ATOM 681 C CA . ARG A 1 87 ? -2.264 -8.358 -7.206 1.00 96.06 87 ARG A CA 1
ATOM 682 C C . ARG A 1 87 ? -1.154 -8.179 -8.243 1.00 96.06 87 ARG A C 1
ATOM 684 O O . ARG A 1 87 ? 0.023 -8.188 -7.898 1.00 96.06 87 ARG A O 1
ATOM 691 N N . GLU A 1 88 ? -1.521 -7.956 -9.501 1.00 97.62 88 GLU A N 1
ATOM 692 C CA . GLU A 1 88 ? -0.581 -7.721 -10.594 1.00 97.62 88 GLU A CA 1
ATOM 693 C C . GLU A 1 88 ? 0.156 -6.386 -10.457 1.00 97.62 88 GLU A C 1
ATOM 695 O O . GLU A 1 88 ? 1.356 -6.321 -10.725 1.00 97.62 88 GLU A O 1
ATOM 700 N N . GLN A 1 89 ? -0.527 -5.335 -9.992 1.00 97.62 89 GLN A N 1
AT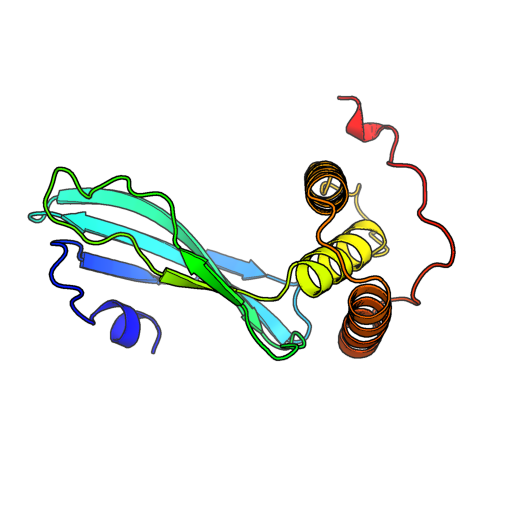OM 701 C CA . GLN A 1 89 ? 0.128 -4.066 -9.676 1.00 97.62 89 GLN A CA 1
ATOM 702 C C . GLN A 1 89 ? 1.061 -4.209 -8.467 1.00 97.62 89 GLN A C 1
ATOM 704 O O . GLN A 1 89 ? 2.202 -3.755 -8.532 1.00 97.62 89 GLN A O 1
ATOM 709 N N . GLN A 1 90 ? 0.626 -4.893 -7.401 1.00 96.38 90 GLN A N 1
ATOM 710 C CA . GLN A 1 90 ? 1.484 -5.177 -6.243 1.00 96.38 90 GLN A CA 1
ATOM 711 C C . GLN A 1 90 ? 2.742 -5.951 -6.662 1.00 96.38 90 GLN A C 1
ATOM 713 O O . GLN A 1 90 ? 3.850 -5.613 -6.247 1.00 96.38 90 GLN A O 1
ATOM 718 N N . PHE A 1 91 ? 2.583 -6.952 -7.532 1.00 96.62 91 PHE A N 1
ATOM 719 C CA . PHE A 1 91 ? 3.688 -7.714 -8.106 1.00 96.62 91 PHE A CA 1
ATOM 720 C C . PHE A 1 91 ? 4.650 -6.808 -8.888 1.00 96.62 91 PHE A C 1
ATOM 722 O O . PHE A 1 91 ? 5.856 -6.833 -8.648 1.00 96.62 91 PHE A O 1
ATOM 729 N N . ALA A 1 92 ? 4.129 -5.962 -9.781 1.00 96.75 92 ALA A N 1
ATOM 730 C CA . ALA A 1 92 ? 4.938 -5.047 -10.581 1.00 96.75 92 ALA A CA 1
ATOM 731 C C . ALA A 1 92 ? 5.732 -4.042 -9.729 1.00 96.75 92 ALA A C 1
ATOM 733 O O . ALA A 1 92 ? 6.920 -3.820 -9.975 1.00 96.75 92 ALA A O 1
ATOM 734 N N . GLU A 1 93 ? 5.106 -3.468 -8.701 1.00 95.56 93 GLU A N 1
ATOM 735 C CA . GLU A 1 93 ? 5.766 -2.548 -7.771 1.00 95.56 93 GLU A CA 1
ATOM 736 C C . GLU A 1 93 ? 6.871 -3.233 -6.963 1.00 95.56 93 GLU A C 1
ATOM 738 O O . GLU A 1 93 ? 7.947 -2.655 -6.785 1.00 95.56 93 GLU A O 1
ATOM 743 N N . LYS A 1 94 ? 6.655 -4.482 -6.534 1.00 94.44 94 LYS A N 1
ATOM 744 C CA . LYS A 1 94 ? 7.673 -5.283 -5.840 1.00 94.44 94 LYS A CA 1
ATOM 745 C C . LYS A 1 94 ? 8.857 -5.616 -6.734 1.00 94.44 94 LYS A C 1
ATOM 747 O O . LYS A 1 94 ? 9.995 -5.472 -6.292 1.00 94.44 94 LYS A O 1
ATOM 752 N N . ILE A 1 95 ? 8.613 -5.983 -7.994 1.00 94.75 95 ILE A N 1
ATOM 753 C CA . ILE A 1 95 ? 9.685 -6.189 -8.977 1.00 94.75 95 ILE A CA 1
ATOM 754 C C . ILE A 1 95 ? 10.492 -4.903 -9.157 1.00 94.75 95 ILE A C 1
ATOM 756 O O . ILE A 1 95 ? 11.710 -4.937 -9.007 1.00 94.75 95 ILE A O 1
ATOM 760 N N . HIS A 1 96 ? 9.831 -3.764 -9.383 1.00 94.06 96 HIS A N 1
ATOM 761 C CA . HIS A 1 96 ? 10.516 -2.477 -9.510 1.00 94.06 96 HIS A CA 1
ATOM 762 C C . HIS A 1 96 ? 11.352 -2.142 -8.264 1.00 94.06 96 HIS A C 1
ATOM 764 O O . HIS A 1 96 ? 12.492 -1.696 -8.376 1.00 94.06 96 HIS A O 1
ATOM 770 N N . ALA A 1 97 ? 10.810 -2.356 -7.061 1.00 90.69 97 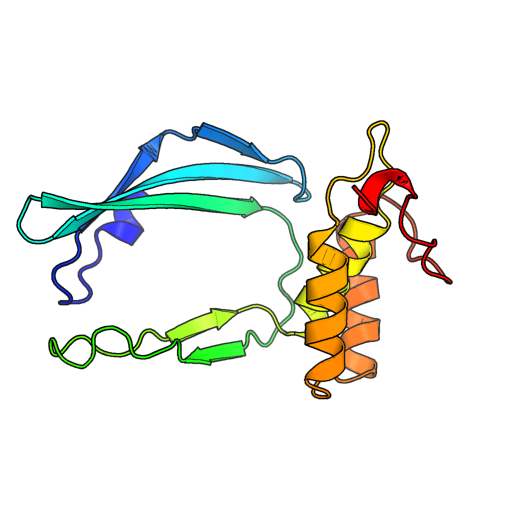ALA A N 1
ATOM 771 C CA . ALA A 1 97 ? 11.523 -2.095 -5.812 1.00 90.69 97 ALA A CA 1
ATOM 772 C C . ALA A 1 97 ? 12.735 -3.020 -5.610 1.00 90.69 97 ALA A C 1
ATOM 774 O O . ALA A 1 97 ? 13.767 -2.565 -5.103 1.00 90.69 97 ALA A O 1
ATOM 775 N N . TYR A 1 98 ? 12.607 -4.289 -6.009 1.00 90.00 98 TYR A N 1
ATOM 776 C CA . TYR A 1 98 ? 13.660 -5.299 -5.949 1.00 90.00 98 TYR A CA 1
ATOM 777 C C . TYR A 1 98 ? 14.822 -4.972 -6.895 1.00 90.00 98 TYR A C 1
ATOM 779 O O . TYR A 1 98 ? 15.982 -5.113 -6.506 1.00 90.00 98 TYR A O 1
ATOM 787 N N . THR A 1 99 ? 14.522 -4.500 -8.108 1.00 90.94 99 THR A N 1
ATOM 788 C CA . THR A 1 99 ? 15.520 -4.246 -9.161 1.00 90.94 99 THR A CA 1
ATOM 789 C C . THR A 1 99 ? 16.050 -2.817 -9.187 1.00 90.94 99 THR A C 1
ATOM 791 O O . THR A 1 99 ? 16.969 -2.528 -9.952 1.00 90.94 99 THR A O 1
ATOM 794 N N . LEU A 1 100 ? 15.508 -1.929 -8.347 1.00 90.06 100 LEU A N 1
ATOM 795 C CA . LEU A 1 100 ? 15.939 -0.539 -8.259 1.00 90.06 100 LEU A CA 1
ATOM 796 C C . LEU A 1 100 ? 17.444 -0.452 -7.937 1.00 90.06 100 LEU A C 1
ATOM 798 O O . LEU A 1 100 ? 17.863 -0.957 -6.890 1.00 90.06 100 LEU A O 1
ATOM 802 N N . PRO A 1 101 ? 18.254 0.229 -8.770 1.00 87.88 101 PRO A N 1
ATOM 803 C CA . PRO A 1 101 ? 19.661 0.469 -8.472 1.00 87.88 101 PRO A CA 1
ATOM 804 C C . PRO A 1 101 ? 19.822 1.274 -7.176 1.00 87.88 101 PRO A C 1
ATOM 806 O O . PRO A 1 101 ? 19.195 2.320 -7.000 1.00 87.88 101 PRO A O 1
ATOM 809 N N . ARG A 1 102 ? 20.664 0.795 -6.255 1.00 82.88 102 ARG A N 1
ATOM 810 C CA . ARG A 1 102 ? 20.919 1.434 -4.955 1.00 82.88 102 ARG A CA 1
ATOM 811 C C . ARG A 1 102 ? 22.417 1.555 -4.703 1.00 82.88 102 ARG A C 1
ATOM 813 O O . ARG A 1 102 ? 23.186 0.684 -5.094 1.00 82.88 102 ARG A O 1
ATOM 820 N N . SER A 1 103 ? 22.808 2.631 -4.023 1.00 76.06 103 SER A N 1
ATOM 821 C CA . SER A 1 103 ? 24.169 2.829 -3.511 1.00 76.06 103 SER A CA 1
ATOM 822 C C . SER A 1 103 ? 24.418 2.093 -2.191 1.00 76.06 103 SER A C 1
ATOM 824 O O . SER A 1 103 ? 25.565 1.812 -1.857 1.00 76.06 103 SER A O 1
ATOM 826 N N . SER A 1 104 ? 23.357 1.774 -1.445 1.00 73.56 104 SER A N 1
ATOM 827 C CA . SER A 1 104 ? 23.396 0.986 -0.214 1.00 73.56 104 SER A CA 1
ATOM 828 C C . SER A 1 104 ? 22.861 -0.436 -0.435 1.00 73.56 104 SER A C 1
ATOM 830 O O . SER A 1 104 ? 22.073 -0.650 -1.367 1.00 73.56 104 SER A O 1
ATOM 832 N N . PRO A 1 105 ? 23.250 -1.409 0.416 1.00 67.62 105 PRO A N 1
ATOM 833 C CA . PRO A 1 105 ? 22.724 -2.767 0.351 1.00 67.62 105 PRO A CA 1
ATOM 834 C C . PRO A 1 105 ? 21.195 -2.771 0.347 1.00 67.62 105 PRO A C 1
ATOM 836 O O . PRO A 1 105 ? 20.544 -2.053 1.112 1.00 67.62 105 PRO A O 1
ATOM 839 N N . ASN A 1 106 ? 20.610 -3.567 -0.544 1.00 70.88 106 ASN A N 1
ATOM 840 C CA . ASN A 1 106 ? 19.164 -3.652 -0.664 1.00 70.88 106 ASN A CA 1
ATOM 841 C C . ASN A 1 106 ? 18.594 -4.320 0.598 1.00 70.88 106 ASN A C 1
ATOM 843 O O . ASN A 1 106 ? 18.886 -5.476 0.848 1.00 70.88 106 ASN A O 1
ATOM 847 N N . SER A 1 107 ? 17.777 -3.629 1.391 1.00 71.31 107 SER A N 1
ATOM 848 C CA . SER A 1 107 ? 17.154 -4.189 2.603 1.00 71.31 107 SER A CA 1
ATOM 849 C C . SER A 1 107 ? 15.784 -4.836 2.349 1.00 71.31 107 SER A C 1
ATOM 851 O O . SER A 1 107 ? 15.073 -5.208 3.284 1.00 71.31 107 SER A O 1
ATOM 853 N N . ARG A 1 108 ? 15.379 -4.974 1.080 1.00 78.88 108 ARG A N 1
ATOM 854 C CA . ARG A 1 108 ? 14.054 -5.458 0.662 1.00 78.88 108 ARG A CA 1
ATOM 855 C C . ARG A 1 108 ? 13.933 -6.987 0.602 1.00 78.88 108 ARG A C 1
ATOM 857 O O . ARG A 1 108 ? 13.247 -7.508 -0.270 1.00 78.88 108 ARG A O 1
ATOM 864 N N . VAL A 1 109 ? 14.522 -7.714 1.556 1.00 81.50 109 VAL A N 1
ATOM 865 C CA . VAL A 1 109 ? 14.424 -9.191 1.634 1.00 81.50 109 VAL A CA 1
ATOM 866 C C . VAL A 1 109 ? 12.966 -9.663 1.597 1.00 81.50 109 VAL A C 1
ATOM 868 O O . VAL A 1 109 ? 12.619 -10.611 0.896 1.00 81.50 109 VAL A O 1
ATOM 871 N N . LYS A 1 110 ? 12.088 -8.931 2.293 1.00 83.50 110 LYS A N 1
ATOM 872 C CA . LYS A 1 110 ? 10.649 -9.212 2.368 1.00 83.50 110 LYS A CA 1
ATOM 873 C C . LYS A 1 110 ? 9.939 -9.146 1.012 1.00 83.50 110 LYS A C 1
ATOM 875 O O . LYS A 1 110 ? 9.006 -9.911 0.802 1.00 83.50 110 LYS A O 1
ATOM 880 N N . ASP A 1 111 ? 10.409 -8.318 0.073 1.00 86.44 111 ASP A N 1
ATOM 881 C CA . ASP A 1 111 ? 9.774 -8.218 -1.246 1.00 86.44 111 ASP A CA 1
ATOM 882 C C . ASP A 1 111 ? 9.903 -9.538 -2.035 1.00 86.44 111 ASP A C 1
ATOM 884 O O . ASP A 1 111 ? 8.987 -9.874 -2.778 1.00 86.44 111 ASP A O 1
ATOM 888 N N . LEU A 1 112 ? 10.954 -10.349 -1.826 1.00 87.81 112 LEU A N 1
ATOM 889 C CA . LEU A 1 112 ? 11.029 -11.693 -2.428 1.00 87.81 112 LEU A CA 1
ATOM 890 C C . LEU A 1 112 ? 9.994 -12.659 -1.862 1.00 87.81 112 LEU A C 1
ATOM 892 O O . LEU A 1 112 ? 9.402 -13.425 -2.620 1.00 87.81 112 LEU A O 1
ATOM 896 N N . VAL A 1 113 ? 9.789 -12.636 -0.543 1.00 90.06 113 VAL A N 1
ATOM 897 C CA . VAL A 1 113 ? 8.776 -13.476 0.108 1.00 90.06 113 VAL A CA 1
ATOM 898 C C . VAL A 1 113 ? 7.399 -13.107 -0.428 1.00 90.06 113 VAL A C 1
ATOM 900 O O . VAL A 1 113 ? 6.641 -13.982 -0.834 1.00 90.06 113 VAL A O 1
ATOM 903 N N . ASP A 1 114 ? 7.110 -11.813 -0.524 1.00 92.44 114 ASP A N 1
ATOM 904 C CA . ASP A 1 114 ? 5.830 -11.341 -1.035 1.00 92.44 114 ASP A CA 1
ATOM 905 C C . ASP A 1 114 ? 5.624 -11.691 -2.518 1.00 92.44 114 ASP A C 1
ATOM 907 O O . ASP A 1 114 ? 4.529 -12.090 -2.907 1.00 92.44 114 ASP A O 1
ATOM 911 N N . LEU A 1 115 ? 6.668 -11.598 -3.353 1.00 93.19 115 LEU A N 1
ATOM 912 C CA . LEU A 1 115 ? 6.612 -12.063 -4.745 1.00 93.19 115 LEU A CA 1
ATOM 913 C C . LEU A 1 115 ? 6.310 -13.565 -4.819 1.00 93.19 115 LEU A C 1
ATOM 915 O O . LEU A 1 115 ? 5.477 -13.978 -5.624 1.00 93.19 115 LEU A O 1
ATOM 919 N N . ALA A 1 116 ? 6.949 -14.376 -3.973 1.00 92.69 116 ALA A N 1
ATOM 920 C CA . ALA A 1 116 ? 6.694 -15.812 -3.912 1.00 92.69 116 ALA A CA 1
ATOM 921 C C . ALA A 1 116 ? 5.254 -16.118 -3.469 1.00 92.69 116 ALA A C 1
ATOM 923 O O . ALA A 1 116 ? 4.612 -16.976 -4.072 1.00 92.69 116 ALA A O 1
ATOM 924 N N . LEU A 1 117 ? 4.723 -15.391 -2.480 1.00 94.75 117 LEU A N 1
ATOM 925 C CA . LEU A 1 117 ? 3.335 -15.525 -2.024 1.00 94.75 117 LEU A CA 1
ATOM 926 C C . LEU A 1 117 ? 2.331 -15.144 -3.120 1.00 94.75 117 LEU A C 1
ATOM 928 O O . LEU A 1 117 ? 1.372 -15.878 -3.349 1.00 94.75 117 LEU A O 1
ATOM 932 N N . LEU A 1 118 ? 2.575 -14.046 -3.842 1.00 94.75 118 LEU A N 1
ATOM 933 C CA . LEU A 1 118 ? 1.729 -13.620 -4.962 1.00 94.75 118 LEU A CA 1
ATOM 934 C C . LEU A 1 118 ? 1.725 -14.641 -6.109 1.00 94.75 118 LEU A C 1
ATOM 936 O O . LEU A 1 118 ? 0.689 -14.863 -6.731 1.00 94.75 118 LEU A O 1
ATOM 940 N N . ILE A 1 119 ? 2.867 -15.277 -6.388 1.00 93.94 119 ILE A N 1
ATOM 941 C CA . ILE A 1 119 ? 2.958 -16.354 -7.384 1.00 93.94 119 ILE A CA 1
ATOM 942 C C . ILE A 1 119 ? 2.228 -17.609 -6.890 1.00 93.94 119 ILE A C 1
ATOM 944 O O . ILE A 1 119 ? 1.488 -18.224 -7.657 1.00 93.94 119 ILE A O 1
ATOM 948 N N . ALA A 1 120 ? 2.418 -17.983 -5.622 1.00 94.19 120 ALA A N 1
ATOM 949 C CA . ALA A 1 120 ? 1.833 -19.183 -5.029 1.00 94.19 120 ALA A CA 1
ATOM 950 C C . ALA A 1 120 ? 0.296 -19.146 -4.969 1.00 94.19 120 ALA A C 1
ATOM 952 O O . ALA A 1 120 ? -0.329 -20.198 -5.076 1.00 94.19 120 ALA A O 1
ATOM 953 N N . ASP A 1 121 ? -0.310 -17.956 -4.870 1.00 90.25 121 ASP A N 1
ATOM 954 C CA . ASP A 1 121 ? -1.769 -17.760 -4.948 1.00 90.25 121 ASP A CA 1
ATOM 955 C C . ASP A 1 121 ? -2.351 -18.243 -6.298 1.00 90.25 121 ASP A C 1
ATOM 957 O O . ASP A 1 121 ? -3.530 -18.572 -6.403 1.00 90.25 121 ASP A O 1
ATOM 961 N N . ASN A 1 122 ? -1.523 -18.331 -7.351 1.00 89.19 122 ASN A N 1
ATOM 962 C CA . ASN A 1 122 ? -1.897 -18.802 -8.692 1.00 89.19 122 ASN A CA 1
ATOM 963 C C . ASN A 1 122 ? -3.112 -18.061 -9.301 1.00 89.19 122 ASN A C 1
ATOM 965 O O . ASN A 1 122 ? -3.853 -18.616 -10.110 1.00 89.19 122 ASN A O 1
ATOM 969 N N . GLN A 1 123 ? -3.316 -16.799 -8.905 1.00 93.44 123 GLN A N 1
ATOM 970 C CA . GLN A 1 123 ? -4.387 -15.915 -9.393 1.00 93.44 123 GLN A CA 1
ATOM 971 C C . GLN A 1 123 ? -3.876 -14.779 -10.296 1.00 93.44 123 GLN A C 1
ATOM 973 O O . GLN A 1 123 ? -4.658 -13.936 -10.726 1.00 93.44 123 GLN A O 1
ATOM 978 N N . LEU A 1 124 ? -2.569 -14.714 -10.574 1.00 96.12 124 LEU A N 1
ATOM 979 C CA . LEU A 1 124 ? -1.995 -13.650 -11.399 1.00 96.12 124 LEU A CA 1
ATOM 980 C C . LEU A 1 124 ? -2.353 -13.844 -12.877 1.00 96.12 124 LEU A C 1
ATOM 982 O O . LEU A 1 124 ? -1.934 -14.819 -13.506 1.00 96.12 124 LEU A O 1
ATOM 986 N N . ASP A 1 125 ? -3.045 -12.871 -13.473 1.00 96.50 125 ASP A N 1
ATOM 987 C CA . ASP A 1 125 ? -3.243 -12.859 -14.920 1.00 96.50 125 ASP A CA 1
ATOM 988 C C . ASP A 1 125 ? -1.978 -12.356 -15.627 1.00 96.50 125 ASP A C 1
ATOM 990 O O . ASP A 1 125 ? -1.531 -11.218 -15.458 1.00 96.50 125 ASP A O 1
ATOM 994 N N . ARG A 1 126 ? -1.405 -13.201 -16.488 1.00 96.19 126 ARG A N 1
ATOM 995 C CA . ARG A 1 126 ? -0.150 -12.900 -17.192 1.00 96.19 126 ARG A CA 1
ATOM 996 C C . ARG A 1 126 ? -0.203 -11.604 -18.007 1.00 96.19 126 ARG A C 1
ATOM 998 O O . ARG A 1 126 ? 0.796 -10.890 -18.067 1.00 96.19 126 ARG A O 1
ATOM 1005 N N . ARG A 1 127 ? -1.321 -11.305 -18.677 1.00 97.00 127 ARG A N 1
ATOM 1006 C CA . ARG A 1 127 ? -1.444 -10.093 -19.506 1.00 97.00 127 ARG A CA 1
ATOM 1007 C C . ARG A 1 127 ? -1.521 -8.853 -18.622 1.00 97.00 127 ARG A C 1
ATOM 1009 O O . ARG A 1 127 ? -0.851 -7.865 -18.921 1.00 97.00 127 ARG A O 1
ATOM 1016 N N . ARG A 1 128 ? -2.274 -8.919 -17.520 1.00 97.12 128 ARG A N 1
ATOM 1017 C CA . ARG A 1 128 ? -2.361 -7.837 -16.528 1.00 97.12 128 ARG A CA 1
ATOM 1018 C C . ARG A 1 128 ? -1.020 -7.588 -15.843 1.00 97.12 128 ARG A C 1
ATOM 1020 O O . ARG A 1 128 ? -0.652 -6.427 -15.709 1.00 97.12 128 ARG A O 1
ATOM 1027 N N . VAL A 1 129 ? -0.258 -8.635 -15.511 1.00 97.44 129 VAL A N 1
ATOM 1028 C CA . VAL A 1 129 ? 1.110 -8.507 -14.969 1.00 97.44 129 VAL A CA 1
ATOM 1029 C C . VAL A 1 129 ? 2.022 -7.760 -15.936 1.00 97.44 129 VAL A C 1
ATOM 1031 O O . VAL A 1 129 ? 2.674 -6.802 -15.532 1.00 97.44 129 VAL A O 1
ATOM 1034 N N . ILE A 1 130 ? 2.060 -8.159 -17.212 1.00 97.25 130 ILE A N 1
ATOM 1035 C CA . ILE A 1 130 ? 2.902 -7.493 -18.219 1.00 97.25 130 ILE A CA 1
ATOM 1036 C C . ILE A 1 130 ? 2.523 -6.013 -18.339 1.00 97.25 130 ILE A C 1
ATOM 1038 O O . ILE A 1 130 ? 3.396 -5.148 -18.312 1.00 97.25 130 ILE A O 1
ATOM 1042 N N . ASN A 1 131 ? 1.226 -5.714 -18.419 1.00 97.81 131 ASN A N 1
ATOM 1043 C CA . ASN A 1 131 ? 0.746 -4.338 -18.484 1.00 97.81 131 ASN A CA 1
ATOM 1044 C C . ASN A 1 131 ? 1.129 -3.530 -17.232 1.00 97.81 131 ASN A C 1
ATOM 1046 O O . ASN A 1 131 ? 1.621 -2.411 -17.349 1.00 97.81 131 ASN A O 1
ATOM 1050 N N . ALA A 1 132 ? 0.949 -4.102 -16.039 1.00 97.94 132 ALA A N 1
ATOM 1051 C CA . ALA A 1 132 ? 1.301 -3.450 -14.783 1.00 97.94 132 ALA A CA 1
ATOM 1052 C C . ALA A 1 132 ? 2.807 -3.179 -14.675 1.00 97.94 132 ALA A C 1
ATOM 1054 O O . ALA A 1 132 ? 3.193 -2.088 -14.272 1.00 97.94 132 ALA A O 1
ATOM 1055 N N . LEU A 1 133 ? 3.656 -4.121 -15.097 1.00 97.81 133 LEU A N 1
ATOM 1056 C CA . LEU A 1 133 ? 5.107 -3.930 -15.145 1.00 97.81 133 LEU A CA 1
ATOM 1057 C C . LEU A 1 133 ? 5.488 -2.736 -16.022 1.00 97.81 133 LEU A C 1
ATOM 1059 O O . LEU A 1 133 ? 6.219 -1.865 -15.560 1.00 97.81 133 LEU A O 1
ATOM 1063 N N . HIS A 1 134 ? 4.965 -2.660 -17.247 1.00 97.88 134 HIS A N 1
ATOM 1064 C CA . HIS A 1 134 ? 5.243 -1.524 -18.127 1.00 97.88 134 HIS A CA 1
ATOM 1065 C C . HIS A 1 134 ? 4.769 -0.204 -17.515 1.00 97.88 134 HIS A C 1
ATOM 1067 O O . HIS A 1 134 ? 5.575 0.704 -17.339 1.00 97.88 134 HIS A O 1
ATOM 1073 N N . LEU A 1 135 ? 3.507 -0.126 -17.084 1.00 97.81 135 LEU A N 1
ATOM 1074 C CA . LEU A 1 135 ? 2.950 1.095 -16.498 1.00 97.81 135 LEU A CA 1
ATOM 1075 C C . LEU A 1 135 ? 3.719 1.559 -15.255 1.00 97.81 135 LEU A C 1
ATOM 1077 O O . LEU A 1 135 ? 3.978 2.752 -15.109 1.00 97.81 135 LEU A O 1
ATOM 1081 N N . THR A 1 136 ? 4.103 0.641 -14.368 1.00 97.25 136 THR A N 1
ATOM 1082 C CA . THR A 1 136 ? 4.870 0.973 -13.163 1.00 97.25 136 THR A CA 1
ATOM 1083 C C . THR A 1 136 ? 6.264 1.483 -13.516 1.00 97.25 136 THR A C 1
ATOM 1085 O O . THR A 1 136 ? 6.670 2.525 -13.003 1.00 97.25 136 THR A O 1
ATOM 1088 N N . PHE A 1 137 ? 7.002 0.790 -14.386 1.00 96.75 137 PHE A N 1
ATOM 1089 C CA . PHE A 1 137 ? 8.364 1.190 -14.751 1.00 96.75 137 PHE A CA 1
ATOM 1090 C C . PHE A 1 137 ? 8.385 2.501 -15.541 1.00 96.75 137 PHE A C 1
ATOM 1092 O O . PHE A 1 137 ? 9.168 3.389 -15.205 1.00 96.75 137 PHE A O 1
ATOM 1099 N N . ASP A 1 138 ? 7.482 2.664 -16.510 1.00 96.50 138 ASP A N 1
ATOM 1100 C CA . ASP A 1 138 ? 7.352 3.894 -17.296 1.00 96.50 138 ASP A CA 1
ATOM 1101 C C . ASP A 1 138 ? 6.993 5.078 -16.393 1.00 96.50 138 ASP A C 1
ATOM 1103 O O . ASP A 1 138 ? 7.552 6.168 -16.524 1.00 96.50 138 ASP A O 1
ATOM 1107 N N . ARG A 1 139 ? 6.097 4.861 -15.419 1.00 95.88 139 ARG A N 1
ATOM 1108 C CA . ARG A 1 139 ? 5.691 5.909 -14.484 1.00 95.88 139 ARG A CA 1
ATOM 1109 C C . ARG A 1 139 ? 6.809 6.318 -13.531 1.00 95.88 139 ARG A C 1
ATOM 1111 O O . ARG A 1 139 ? 6.936 7.504 -13.225 1.00 95.88 139 ARG A O 1
ATOM 1118 N N . ARG A 1 140 ? 7.571 5.345 -13.025 1.00 93.94 140 ARG A N 1
ATOM 1119 C CA . ARG A 1 140 ? 8.666 5.576 -12.071 1.00 93.94 140 ARG A CA 1
ATOM 1120 C C . ARG A 1 140 ? 9.892 6.168 -12.762 1.00 93.94 140 ARG A C 1
ATOM 1122 O O . ARG A 1 140 ? 10.585 6.967 -12.145 1.00 93.94 140 ARG A O 1
ATOM 1129 N N . GLY A 1 141 ? 10.175 5.775 -14.006 1.00 93.06 141 GLY A N 1
ATOM 1130 C CA . GLY A 1 141 ? 11.236 6.351 -14.837 1.00 93.06 141 GLY A CA 1
ATOM 1131 C C . GLY A 1 141 ? 12.652 6.252 -14.253 1.00 93.06 141 GLY A C 1
ATOM 1132 O O . GLY A 1 141 ? 13.519 7.030 -14.636 1.00 93.06 141 GLY A O 1
ATOM 1133 N N . THR A 1 142 ? 12.894 5.338 -13.306 1.00 93.12 142 THR A N 1
ATOM 1134 C CA . THR A 1 142 ? 14.182 5.247 -12.589 1.00 93.12 142 THR A CA 1
ATOM 1135 C C . THR A 1 142 ? 15.192 4.325 -13.274 1.00 93.12 142 THR A C 1
ATOM 1137 O O . THR A 1 142 ? 16.390 4.588 -13.243 1.00 93.12 142 THR A O 1
ATOM 1140 N N . HIS A 1 143 ? 14.722 3.230 -13.871 1.00 94.62 143 HIS A N 1
ATOM 1141 C CA . HIS A 1 143 ? 15.526 2.246 -14.592 1.00 94.62 143 HIS A CA 1
ATOM 1142 C C . HIS A 1 143 ? 14.636 1.456 -15.560 1.00 94.62 143 HIS A C 1
ATOM 1144 O O . HIS A 1 143 ? 13.411 1.494 -15.459 1.00 94.62 143 HIS A O 1
ATOM 1150 N N . ALA A 1 144 ? 15.250 0.748 -16.510 1.00 96.06 144 ALA A N 1
ATOM 1151 C CA . ALA A 1 144 ? 14.522 -0.076 -17.471 1.00 96.06 144 ALA A CA 1
ATOM 1152 C C . ALA A 1 144 ? 13.968 -1.357 -16.826 1.00 96.06 144 ALA A C 1
ATOM 1154 O O . ALA A 1 144 ? 14.591 -1.926 -15.926 1.00 96.06 144 ALA A O 1
ATOM 1155 N N . LEU A 1 145 ? 12.833 -1.844 -17.341 1.00 96.31 145 LEU A N 1
ATOM 1156 C CA . LEU A 1 145 ? 12.278 -3.150 -16.980 1.00 96.31 145 LEU A CA 1
ATOM 1157 C C . LEU A 1 145 ? 13.282 -4.261 -17.340 1.00 96.31 145 LEU A C 1
ATOM 1159 O O . LEU A 1 145 ? 13.625 -4.406 -18.518 1.00 96.31 145 LEU A O 1
ATOM 1163 N N . PRO A 1 146 ? 13.772 -5.052 -16.370 1.00 92.75 146 PRO A N 1
ATOM 1164 C CA . PRO A 1 146 ? 14.813 -6.026 -16.651 1.00 92.75 146 PRO A CA 1
ATOM 1165 C C . PRO A 1 146 ? 14.258 -7.276 -17.336 1.00 92.75 146 PRO A C 1
ATOM 1167 O O . PRO A 1 146 ? 13.176 -7.766 -17.022 1.00 92.75 146 PRO A O 1
ATOM 1170 N N . THR A 1 147 ? 15.055 -7.860 -18.232 1.00 89.81 147 THR A N 1
ATOM 1171 C CA . THR A 1 147 ? 14.731 -9.131 -18.903 1.00 89.81 147 THR A CA 1
ATOM 1172 C C . THR A 1 147 ? 14.989 -10.357 -18.025 1.00 89.81 147 THR A C 1
ATOM 1174 O O . THR A 1 147 ? 14.532 -11.453 -18.344 1.00 89.81 147 THR A O 1
ATOM 1177 N N . ARG A 1 148 ? 15.766 -10.199 -16.947 1.00 87.81 148 ARG A N 1
ATOM 1178 C CA . ARG A 1 148 ? 16.058 -11.225 -15.938 1.00 87.81 148 ARG A CA 1
ATOM 1179 C C . ARG A 1 148 ? 16.193 -10.570 -14.572 1.00 87.81 148 ARG A C 1
ATOM 1181 O O . ARG A 1 148 ? 16.802 -9.510 -14.463 1.00 87.81 148 ARG A O 1
ATOM 1188 N N . LEU A 1 149 ? 15.678 -11.228 -13.540 1.00 85.75 149 LEU A N 1
ATOM 1189 C CA . LEU A 1 149 ? 15.901 -10.803 -12.163 1.00 85.75 149 LEU A CA 1
ATOM 1190 C C . LEU A 1 149 ? 17.307 -11.218 -11.730 1.00 85.75 149 LEU A C 1
ATOM 1192 O O . LEU A 1 149 ? 17.709 -12.367 -11.925 1.00 85.75 149 LEU A O 1
ATOM 1196 N N . SER A 1 150 ? 18.054 -10.277 -11.159 1.00 82.00 150 SER A N 1
ATOM 1197 C CA . SER A 1 150 ? 19.313 -10.567 -10.480 1.00 82.00 150 SER A CA 1
ATOM 1198 C C . SER A 1 150 ? 19.063 -11.502 -9.300 1.00 82.00 150 SER A C 1
ATOM 1200 O O . SER A 1 150 ? 18.003 -11.455 -8.668 1.00 82.00 150 SER A O 1
ATOM 1202 N N . VAL A 1 151 ? 20.044 -12.350 -8.996 1.00 82.50 151 VAL A N 1
ATOM 1203 C CA . VAL A 1 151 ? 20.000 -13.154 -7.773 1.00 82.50 151 VAL A CA 1
ATOM 1204 C C . VAL A 1 151 ? 19.981 -12.239 -6.544 1.00 82.50 151 VAL A C 1
ATOM 1206 O O . VAL A 1 151 ? 20.548 -11.141 -6.602 1.00 82.50 151 VAL A O 1
ATOM 1209 N N . PRO A 1 152 ? 19.335 -12.663 -5.447 1.00 80.75 152 PRO A N 1
ATOM 1210 C CA . PRO A 1 152 ? 19.321 -11.882 -4.219 1.00 80.75 152 PRO A CA 1
ATOM 1211 C C . PRO A 1 152 ? 20.754 -11.642 -3.715 1.00 80.75 152 PRO A C 1
ATOM 1213 O O . PRO A 1 152 ? 21.592 -12.540 -3.855 1.00 80.75 152 PRO A O 1
ATOM 1216 N N . PRO A 1 153 ? 21.064 -10.465 -3.143 1.00 77.94 153 PRO A N 1
ATOM 1217 C CA . PRO A 1 153 ? 22.374 -10.201 -2.557 1.00 77.94 153 PRO A CA 1
ATOM 1218 C C . PRO A 1 153 ? 22.757 -11.249 -1.492 1.00 77.94 153 PRO A C 1
ATOM 1220 O O . PRO A 1 153 ? 21.885 -11.670 -0.728 1.00 77.94 153 PRO A O 1
ATOM 1223 N N . PRO A 1 154 ? 24.041 -11.645 -1.384 1.00 76.75 154 PRO A N 1
ATOM 1224 C CA . PRO A 1 154 ? 24.498 -12.605 -0.371 1.00 76.75 154 PRO A CA 1
ATOM 1225 C C . PRO A 1 154 ? 24.157 -12.195 1.068 1.00 76.75 154 PRO A C 1
ATOM 1227 O O . PRO A 1 154 ? 23.817 -13.049 1.882 1.00 76.75 154 PRO A O 1
ATOM 1230 N N . ASP A 1 155 ? 24.163 -10.890 1.347 1.00 76.19 155 ASP A N 1
ATOM 1231 C CA . ASP A 1 155 ? 23.879 -10.298 2.662 1.00 76.19 155 ASP A CA 1
ATOM 1232 C C . ASP A 1 155 ? 22.450 -10.574 3.174 1.00 76.19 155 ASP A C 1
ATOM 1234 O O . ASP A 1 155 ? 22.109 -10.204 4.290 1.00 76.19 155 ASP A O 1
ATOM 1238 N N . TRP A 1 156 ? 21.584 -11.203 2.371 1.00 77.31 156 TRP A N 1
ATOM 1239 C CA . TRP A 1 156 ? 20.222 -11.585 2.767 1.00 77.31 156 TRP A CA 1
ATOM 1240 C C . TRP A 1 156 ? 20.160 -12.924 3.511 1.00 77.31 156 TRP A C 1
ATOM 1242 O O . TRP A 1 156 ? 19.085 -13.326 3.950 1.00 77.31 156 TRP A O 1
ATOM 1252 N N . GLN A 1 157 ? 21.285 -13.635 3.618 1.00 71.50 157 GLN A N 1
ATOM 1253 C CA . GLN A 1 157 ? 21.378 -14.923 4.315 1.00 71.50 157 GLN A CA 1
ATOM 1254 C C . GLN A 1 157 ? 21.531 -14.794 5.840 1.00 71.50 157 GLN A C 1
ATOM 1256 O O . GLN A 1 157 ? 21.479 -15.810 6.534 1.00 71.50 157 GLN A O 1
ATOM 1261 N N . THR A 1 158 ? 21.736 -13.580 6.351 1.00 59.47 158 THR A N 1
ATOM 1262 C CA . THR A 1 158 ? 21.994 -13.266 7.767 1.00 59.47 158 THR A CA 1
ATOM 1263 C C . THR A 1 158 ? 20.919 -12.357 8.330 1.00 59.47 158 THR A C 1
ATOM 1265 O O . THR A 1 158 ? 20.495 -12.597 9.480 1.00 59.47 158 THR A O 1
#

InterPro domains:
  IPR014942 Nucleotidyl transferase AbiEii toxin, Type IV TA system [PF08843] (29-146)

Organism: NCBI:txid410659

Sequence (158 aa):
MLQAMADVSFDDWFEYTIGPPVMDLTAAPYGGVRYSVETRMDGRIFARFHLDAGVGDVVIQPLETIECHDWLGFAGIEKPRVRMISREQQFAEKIHAYTLPRSSPNSRVKDLVDLALLIADNQLDRRRVINALHLTFDRRGTHALPTRLSVPPPDWQT

Foldseek 3Di:
DVQVVQCDDPVQQKHKDWADFPDWAPLAQVTWTKIKIFIDGPNHTPDIDIDIGHPQFDQDPDWDKDFADDPCVVVVRDTDIDTHGDLLLLLLSLLCLQPQDDPDQRPVLVSVVSNVVSVVVVPDDPVSNVVSNCRRCVRNVRDDRDPDRDDHDPVSVD

Radius of gyration: 18.5 Å; chains: 1; bounding box: 45×36×46 Å